Protein 3LYG (pdb70)

CATH classification: 3.10.450.50

Radius of gyration: 13.58 Å; Cα contacts (8 Å, |Δi|>4): 214; chains: 1; bounding box: 40×26×25 Å

Structure (mmCIF, N/CA/C/O backbone):
data_3LYG
#
_entry.id   3LYG
#
_cell.length_a   57.387
_cell.length_b   57.387
_cell.length_c   67.339
_cell.angle_alpha   90.000
_cell.angle_beta   90.000
_cell.angle_gamma   90.000
#
_symmetry.space_group_name_H-M   'P 43 21 2'
#
loop_
_entity.id
_entity.type
_entity.pdbx_description
1 polymer 'NTF2-like protein of unknown function'
2 non-polymer IMIDAZOLE
3 non-polymer 'UNKNOWN LIGAND'
4 non-polymer 'SULFATE ION'
5 non-polymer GLYCEROL
6 water water
#
loop_
_atom_site.group_PDB
_atom_site.id
_atom_site.type_symbol
_atom_site.label_atom_id
_atom_site.label_alt_id
_atom_site.label_comp_id
_atom_site.label_asym_id
_atom_site.label_entity_id
_atom_site.label_seq_id
_atom_site.pdbx_PDB_ins_code
_atom_site.Cartn_x
_atom_site.Cartn_y
_atom_site.Cartn_z
_atom_site.occupancy
_atom_site.B_iso_or_equiv
_atom_site.auth_seq_id
_atom_site.auth_comp_id
_atom_site.auth_asym_id
_atom_site.auth_atom_id
_atom_site.pdbx_PDB_model_num
ATOM 1 N N . GLY A 1 1 ? -6.885 3.662 21.365 1.00 46.02 0 GLY A N 1
ATOM 2 C CA . GLY A 1 1 ? -6.092 4.520 20.431 1.00 43.80 0 GLY A CA 1
ATOM 3 C C . GLY A 1 1 ? -4.760 3.861 20.114 1.00 41.17 0 GLY A C 1
ATOM 4 O O . GLY A 1 1 ? -4.511 2.707 20.489 1.00 39.66 0 GLY A O 1
ATOM 13 N N . ASN A 1 3 ? -0.748 3.149 20.448 1.00 24.68 2 ASN A N 1
ATOM 14 C CA . ASN A 1 3 ? 0.073 2.997 21.646 1.00 20.18 2 ASN A CA 1
ATOM 15 C C . ASN A 1 3 ? 1.143 4.086 21.728 1.00 16.07 2 ASN A C 1
ATOM 16 O O . ASN A 1 3 ? 1.966 4.249 20.822 1.00 17.03 2 ASN A O 1
ATOM 21 N N . LEU A 1 4 ? 1.119 4.834 22.822 1.00 11.58 3 LEU A N 1
ATOM 22 C CA . LEU A 1 4 ? 1.944 6.062 22.924 1.00 10.30 3 LEU A CA 1
ATOM 23 C C . LEU A 1 4 ? 3.414 5.751 23.104 1.00 9.20 3 LEU A C 1
ATOM 24 O O . LEU A 1 4 ? 4.292 6.449 22.557 1.00 10.24 3 LEU A O 1
ATOM 29 N N . ALA A 1 5 ? 3.727 4.696 23.876 1.00 10.19 4 ALA A N 1
ATOM 30 C CA . ALA A 1 5 ? 5.119 4.360 24.092 1.00 11.87 4 ALA A CA 1
ATOM 31 C C . ALA A 1 5 ? 5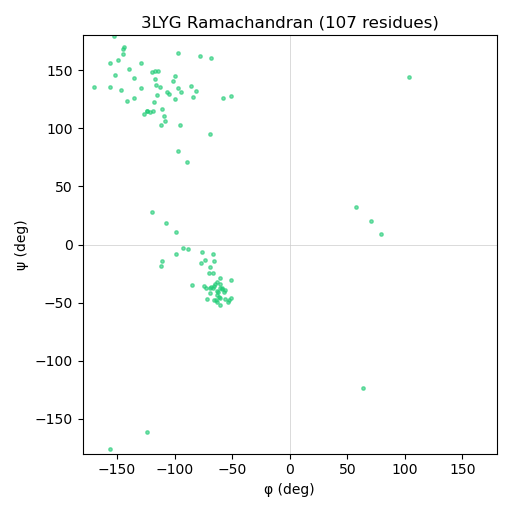.742 3.985 22.772 1.00 12.47 4 ALA A C 1
ATOM 32 O O . ALA A 1 5 ? 6.896 4.318 22.488 1.00 12.38 4 ALA A O 1
ATOM 34 N N . ASN A 1 6 ? 4.995 3.263 21.959 1.00 11.61 5 ASN A N 1
ATOM 35 C CA . ASN A 1 6 ? 5.465 2.902 20.612 1.00 12.30 5 ASN A CA 1
ATOM 36 C C . ASN A 1 6 ? 5.716 4.140 19.741 1.00 9.54 5 ASN A C 1
ATOM 37 O O . ASN A 1 6 ? 6.755 4.252 19.055 1.00 10.52 5 ASN A O 1
ATOM 42 N N . ILE A 1 7 ? 4.793 5.082 19.768 1.00 11.25 6 ILE A N 1
ATOM 43 C CA . ILE A 1 7 ? 5.005 6.330 19.053 1.00 10.66 6 ILE A CA 1
ATOM 44 C C . ILE A 1 7 ? 6.338 6.966 19.449 1.00 10.15 6 ILE A C 1
ATOM 45 O O . ILE A 1 7 ? 7.092 7.419 18.597 1.00 11.11 6 ILE A O 1
ATOM 50 N N . 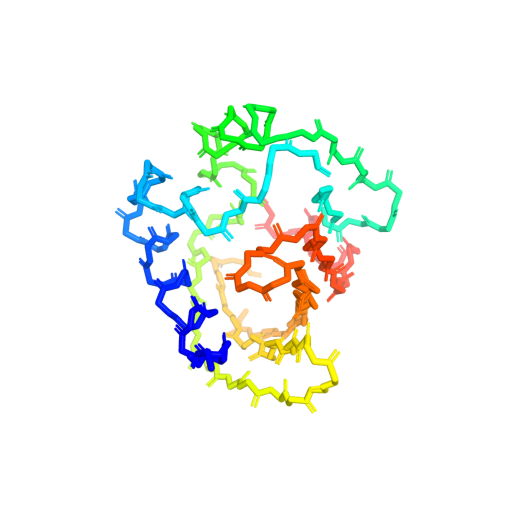VAL A 1 8 ? 6.591 7.039 20.742 1.00 11.07 7 VAL A N 1
ATOM 51 C CA . VAL A 1 8 ? 7.841 7.622 21.243 1.00 9.90 7 VAL A CA 1
ATOM 52 C C . VAL A 1 8 ? 9.067 6.854 20.747 1.00 9.50 7 VAL A C 1
ATOM 53 O O . VAL A 1 8 ? 10.035 7.443 20.209 1.00 10.24 7 VAL A O 1
ATOM 57 N N . GLN A 1 9 ? 9.057 5.540 20.944 1.00 11.67 8 GLN A N 1
ATOM 58 C CA A GLN A 1 9 ? 10.153 4.695 20.456 0.50 11.02 8 GLN A CA 1
ATOM 59 C CA B GLN A 1 9 ? 10.136 4.692 20.473 0.50 12.43 8 GLN A CA 1
ATOM 60 C C . GLN A 1 9 ? 10.482 4.881 19.002 1.00 10.88 8 GLN A C 1
ATOM 61 O O . GLN A 1 9 ? 11.665 5.005 18.619 1.00 12.00 8 GLN A O 1
ATOM 72 N N . ARG A 1 10 ? 9.465 4.844 18.160 1.00 10.77 9 ARG A N 1
ATOM 73 C CA . ARG A 1 10 ? 9.663 4.967 16.728 1.00 12.05 9 ARG A CA 1
ATOM 74 C C . ARG A 1 10 ? 10.208 6.356 16.370 1.00 10.76 9 ARG A C 1
ATOM 75 O O . ARG A 1 10 ? 10.990 6.500 15.438 1.00 11.96 9 ARG A O 1
ATOM 83 N N . GLY A 1 11 ? 9.788 7.372 17.121 1.00 11.67 10 GLY A N 1
A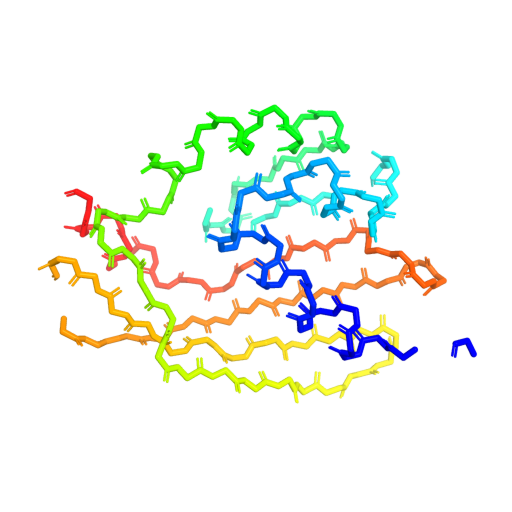TOM 84 C CA . GLY A 1 11 ? 10.292 8.724 16.922 1.00 11.90 10 GLY A CA 1
ATOM 85 C C . GLY A 1 11 ? 11.778 8.875 17.240 1.00 8.99 10 GLY A C 1
ATOM 86 O O . GLY A 1 11 ? 12.455 9.621 16.535 1.00 10.60 10 GLY A O 1
ATOM 87 N N . TRP A 1 12 ? 12.303 8.176 18.256 1.00 9.80 11 TRP A N 1
ATOM 88 C CA . TRP A 1 12 ? 13.747 8.188 18.500 1.00 8.65 11 TRP A CA 1
ATOM 89 C C . TRP A 1 12 ? 14.490 7.631 17.286 1.00 10.80 11 TRP A C 1
ATOM 90 O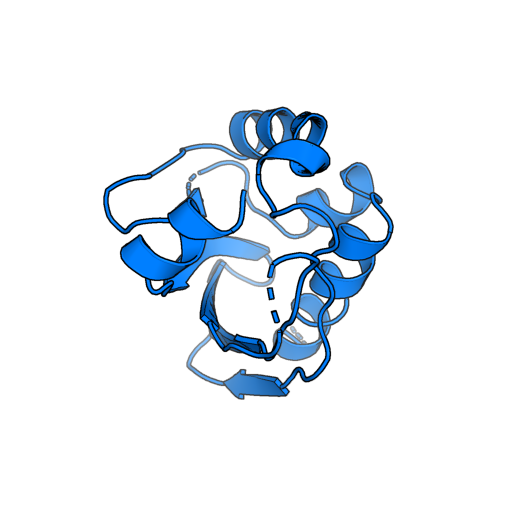 O . TRP A 1 12 ? 15.579 8.082 16.964 1.00 10.83 11 TRP A O 1
ATOM 101 N N . GLU A 1 13 ? 13.907 6.617 16.650 1.00 10.62 12 GLU A N 1
ATOM 102 C CA . GLU A 1 13 ? 14.519 6.008 15.467 1.00 10.62 12 GLU A CA 1
ATOM 103 C C . GLU A 1 13 ? 14.490 6.945 14.254 1.00 11.01 12 GLU A C 1
ATOM 104 O O . GLU A 1 13 ? 15.465 7.067 13.510 1.00 10.27 12 GLU A O 1
ATOM 110 N N . ALA A 1 14 ? 13.377 7.623 14.082 1.00 11.86 13 ALA A N 1
ATOM 111 C CA . ALA A 1 14 ? 13.224 8.594 12.998 1.00 12.19 13 ALA A CA 1
ATOM 112 C C . ALA A 1 14 ? 14.221 9.718 13.186 1.00 9.95 13 ALA A C 1
ATOM 113 O O . ALA A 1 14 ? 14.858 10.198 12.240 1.00 12.69 13 ALA A O 1
ATOM 115 N N . LEU A 1 15 ? 14.348 10.186 14.419 1.00 10.61 14 LEU A N 1
ATOM 116 C CA . LEU A 1 15 ? 15.310 11.231 14.734 1.00 11.14 14 LEU A CA 1
ATOM 117 C C . LEU A 1 15 ? 16.728 10.784 14.419 1.00 12.76 14 LEU A C 1
ATOM 118 O O . LEU A 1 15 ? 17.493 11.480 13.743 1.00 13.70 14 LEU A O 1
ATOM 123 N N . GLY A 1 16 ? 17.069 9.572 14.840 1.00 11.28 15 GLY A N 1
ATOM 124 C CA . GLY A 1 16 ? 18.375 9.028 14.601 1.00 11.01 15 GLY A CA 1
ATOM 125 C C . GLY A 1 16 ? 18.685 8.847 13.130 1.00 11.71 15 GLY A C 1
ATOM 126 O O . GLY A 1 16 ? 19.853 8.978 12.727 1.00 14.15 15 GLY A O 1
ATOM 127 N N . ALA A 1 17 ? 17.648 8.551 12.347 1.00 11.17 16 ALA A N 1
ATOM 128 C CA . ALA A 1 17 ? 17.781 8.314 10.931 1.00 11.64 16 ALA A CA 1
ATOM 129 C C . ALA A 1 17 ? 17.665 9.598 10.106 1.00 13.97 16 ALA A C 1
ATOM 130 O O . ALA A 1 17 ? 17.875 9.564 8.898 1.00 15.09 16 ALA A O 1
ATOM 132 N N . GLY A 1 18 ? 17.381 10.725 10.745 1.00 14.25 17 GLY A N 1
ATOM 133 C CA . GLY A 1 18 ? 17.192 11.981 10.017 1.00 13.74 17 GLY A CA 1
ATOM 134 C C . GLY A 1 18 ? 15.915 12.045 9.198 1.00 14.79 17 GLY A C 1
ATOM 135 O O . GLY A 1 18 ? 15.795 12.892 8.296 1.00 17.59 17 GLY A O 1
ATOM 136 N N . ASP A 1 19 ? 14.931 11.212 9.523 1.00 13.32 18 ASP A N 1
ATOM 137 C CA . ASP A 1 19 ? 13.645 11.164 8.834 1.00 12.58 18 ASP A CA 1
ATOM 138 C C . ASP A 1 19 ? 12.711 12.151 9.512 1.00 14.07 18 ASP A C 1
ATOM 139 O O . ASP A 1 19 ? 11.714 11.795 10.159 1.00 13.25 18 ASP A O 1
ATOM 144 N N . PHE A 1 20 ? 13.025 13.425 9.295 1.00 12.95 19 PHE A N 1
ATOM 145 C CA . PHE A 1 20 ? 12.343 14.487 10.020 1.00 11.46 19 PHE A CA 1
ATOM 146 C C . PHE A 1 20 ? 10.938 14.720 9.517 1.00 12.77 19 PHE A C 1
ATOM 147 O O . PHE A 1 20 ? 10.032 15.032 10.299 1.00 13.80 19 PHE A O 1
ATOM 155 N N . ASP A 1 21 ? 10.740 14.586 8.214 1.00 12.26 20 ASP A N 1
ATOM 156 C CA . ASP A 1 21 ? 9.407 14.676 7.661 1.00 14.68 20 ASP A CA 1
ATOM 157 C C . ASP A 1 21 ? 8.451 13.667 8.277 1.00 17.69 20 ASP A C 1
ATOM 158 O O . ASP A 1 21 ? 7.302 14.008 8.573 1.00 20.03 20 ASP A O 1
ATOM 163 N N . THR A 1 22 ? 8.916 12.441 8.507 1.00 15.43 21 THR A N 1
ATOM 164 C CA . THR A 1 22 ? 8.066 11.435 9.128 1.00 13.49 21 THR A CA 1
ATOM 165 C C . THR A 1 22 ? 7.869 11.766 10.605 1.00 11.31 21 THR A C 1
ATOM 166 O O . THR A 1 22 ? 6.746 11.703 11.130 1.00 14.93 21 THR A O 1
ATOM 170 N N . LEU A 1 23 ? 8.966 12.085 11.258 1.00 12.12 22 LEU A N 1
ATOM 171 C CA . LEU A 1 23 ? 8.943 12.393 12.690 1.00 12.50 22 LEU A CA 1
ATOM 172 C C . LEU A 1 23 ? 7.892 13.434 13.056 1.00 12.96 22 LEU A C 1
ATOM 173 O O . LEU A 1 23 ? 7.141 13.261 14.021 1.00 11.46 22 LEU A O 1
ATOM 178 N N . VAL A 1 24 ? 7.818 14.516 12.289 1.00 12.30 23 VAL A N 1
ATOM 179 C CA . VAL A 1 24 ? 6.963 15.605 12.717 1.00 12.83 23 VAL A CA 1
ATOM 180 C C . VAL A 1 24 ? 5.479 15.290 12.537 1.00 15.16 23 VAL A C 1
ATOM 181 O O . VAL A 1 24 ? 4.669 15.989 13.103 1.00 15.73 23 VAL A O 1
ATOM 185 N N . THR A 1 25 ? 5.124 14.235 11.802 1.00 13.24 24 THR A N 1
ATOM 186 C CA . THR A 1 25 ? 3.716 13.891 11.732 1.00 14.37 24 THR A CA 1
ATOM 187 C C . THR A 1 25 ? 3.125 13.426 13.070 1.00 11.69 24 THR A C 1
ATOM 188 O O . THR A 1 25 ? 1.891 13.402 13.216 1.00 15.60 24 THR A O 1
ATOM 192 N N . ASP A 1 26 ? 3.990 13.105 14.034 1.00 12.55 25 ASP A N 1
ATOM 193 C CA . ASP A 1 26 ? 3.567 12.709 15.374 1.00 13.43 25 ASP A CA 1
ATOM 194 C C . ASP A 1 26 ? 3.110 13.885 16.231 1.00 12.68 25 ASP A C 1
ATOM 195 O O . ASP A 1 26 ? 2.662 13.647 17.344 1.00 15.56 25 ASP A O 1
ATOM 200 N N . TYR A 1 27 ? 3.266 15.129 15.750 1.00 10.40 26 TYR A N 1
ATOM 201 C CA . TYR A 1 27 ? 3.096 16.316 16.574 1.00 9.72 26 TYR A CA 1
ATOM 202 C C . TYR A 1 27 ? 1.944 17.175 16.064 1.00 10.22 26 TYR A C 1
ATOM 203 O O . TYR A 1 27 ? 1.675 17.246 14.857 1.00 10.91 26 TYR A O 1
ATOM 212 N N . VAL A 1 28 ? 1.298 17.862 17.006 1.00 11.14 27 VAL A N 1
ATOM 213 C CA . VAL A 1 28 ? 0.308 18.865 16.641 1.00 10.54 27 VAL A CA 1
ATOM 214 C C . VAL A 1 28 ? 0.968 20.149 16.182 1.00 10.33 27 VAL A C 1
ATOM 215 O O . VAL A 1 28 ? 2.162 20.422 16.441 1.00 11.57 27 VAL A O 1
ATOM 219 N N . GLU A 1 29 ? 0.199 20.973 15.494 1.00 11.42 28 GLU A N 1
ATOM 220 C CA A GLU A 1 29 ? 0.744 22.222 14.958 0.50 11.48 28 GLU A CA 1
ATOM 221 C CA B GLU A 1 29 ? 0.704 22.256 14.968 0.50 12.92 28 GLU A CA 1
ATOM 222 C C . GLU A 1 29 ? 1.208 23.206 16.055 1.00 12.96 28 GLU A C 1
ATOM 223 O O . GLU A 1 29 ? 2.275 23.841 15.906 1.00 13.42 28 GLU A O 1
ATOM 234 N N . LYS A 1 30 ? 0.425 23.316 17.129 1.00 11.52 29 LYS A N 1
ATOM 235 C CA . LYS A 1 30 ? 0.692 24.255 18.218 1.00 14.12 29 LYS A CA 1
ATOM 236 C C . LYS A 1 30 ? 1.448 23.546 19.337 1.00 12.68 29 LYS A C 1
ATOM 237 O O . LYS A 1 30 ? 1.087 23.630 20.522 1.00 18.39 29 LYS A O 1
ATOM 256 N N . ILE A 1 32 ? 4.957 22.586 21.596 1.00 10.24 31 ILE A N 1
ATOM 257 C CA A ILE A 1 32 ? 6.078 23.291 22.221 0.50 9.22 31 ILE A CA 1
ATOM 258 C CA B ILE A 1 32 ? 6.044 23.288 22.300 0.50 10.86 31 ILE A CA 1
ATOM 259 C C . ILE A 1 32 ? 7.175 22.289 22.551 1.00 10.09 31 ILE A C 1
ATOM 260 O O . ILE A 1 32 ? 6.918 21.143 22.921 1.00 10.74 31 ILE A O 1
ATOM 269 N N . PHE A 1 33 ? 8.411 22.726 22.327 1.00 9.90 32 PHE A N 1
ATOM 270 C CA . PHE A 1 33 ? 9.607 21.919 22.444 1.00 12.08 32 PHE A CA 1
ATOM 271 C C . PHE A 1 33 ? 10.491 22.676 23.436 1.00 11.25 32 PHE A C 1
ATOM 272 O O . PHE A 1 33 ? 10.953 23.812 23.124 1.00 9.45 32 PHE A O 1
ATOM 280 N N . ILE A 1 34 ? 10.738 22.065 24.595 1.00 10.24 33 ILE A N 1
ATOM 281 C CA . ILE A 1 34 ? 11.516 22.664 25.686 1.00 10.00 33 ILE A CA 1
ATOM 282 C C . ILE A 1 34 ? 12.815 21.874 25.771 1.00 9.08 33 ILE A C 1
ATOM 283 O O . ILE A 1 34 ? 12.833 20.744 26.206 1.00 9.04 33 ILE A O 1
ATOM 296 N N . PRO A 1 36 ? 17.424 22.645 25.230 1.00 10.13 35 PRO A N 1
ATOM 297 C CA . PRO A 1 36 ? 17.819 21.657 26.258 1.00 8.13 35 PRO A CA 1
ATOM 298 C C . PRO A 1 36 ? 17.486 22.044 27.688 1.00 10.64 35 PRO A C 1
ATOM 299 O O . PRO A 1 36 ? 17.413 21.184 28.534 1.00 13.34 35 PRO A O 1
ATOM 303 N N . GLY A 1 37 ? 17.360 23.340 27.923 1.00 11.81 36 GLY A N 1
ATOM 304 C CA . GLY A 1 37 ? 17.013 23.928 29.213 1.00 10.98 36 GLY A CA 1
ATOM 305 C C . GLY A 1 37 ? 15.537 24.263 29.350 1.00 11.33 36 GLY A C 1
ATOM 306 O O . GLY A 1 37 ? 14.804 24.368 28.358 1.00 11.74 36 GLY A O 1
ATOM 307 N N . GLN A 1 38 ? 15.108 24.493 30.590 1.00 9.97 37 GLN A N 1
ATOM 308 C CA . GLN A 1 38 ? 13.698 24.814 30.860 1.00 12.21 37 GLN A CA 1
ATOM 309 C C . GLN A 1 38 ? 13.292 26.209 30.320 1.00 10.23 37 GLN A C 1
ATOM 310 O O . GLN A 1 38 ? 12.116 26.462 30.066 1.00 12.63 37 GLN A O 1
ATOM 316 N N . ALA A 1 39 ? 14.276 27.063 30.061 1.00 12.23 38 ALA A N 1
ATOM 317 C CA . ALA A 1 39 ? 14.004 28.386 29.550 1.00 11.64 38 ALA A CA 1
ATOM 318 C C . ALA A 1 39 ? 14.059 28.397 28.008 1.00 12.35 38 ALA A C 1
ATOM 319 O O . ALA A 1 39 ? 13.766 29.414 27.383 1.00 13.31 38 ALA A O 1
ATOM 321 N N . ASP A 1 40 ? 14.397 27.255 27.406 1.00 11.15 39 ASP A N 1
ATOM 322 C CA . ASP A 1 40 ? 14.566 27.164 25.957 1.00 10.09 39 ASP A CA 1
ATOM 323 C C . ASP A 1 40 ? 13.251 26.621 25.364 1.00 10.92 39 ASP A C 1
ATOM 324 O O . ASP A 1 40 ? 13.125 25.421 25.124 1.00 11.42 39 ASP A O 1
ATOM 329 N N . VAL A 1 41 ? 12.269 27.495 25.198 1.00 9.74 40 VAL A N 1
ATOM 330 C CA . VAL A 1 41 ? 10.919 27.130 24.811 1.00 9.18 40 VAL A CA 1
ATOM 331 C C . VAL A 1 41 ? 10.653 27.598 23.377 1.00 7.90 40 VAL A C 1
ATOM 332 O O . VAL A 1 41 ? 10.686 28.809 23.098 1.00 10.01 40 VAL A O 1
ATOM 336 N N . LEU A 1 42 ? 10.544 26.633 22.476 1.00 8.83 41 LEU A N 1
ATOM 337 C CA . LEU A 1 42 ? 10.271 26.872 21.070 1.00 9.48 41 LEU A CA 1
ATOM 338 C C . LEU A 1 42 ? 8.804 26.495 20.773 1.00 9.79 41 LEU A C 1
ATOM 339 O O . LEU A 1 42 ? 8.403 25.384 21.053 1.00 9.68 41 LEU A O 1
ATOM 344 N N . LYS A 1 43 ? 8.071 27.395 20.128 1.00 11.02 42 LYS A N 1
ATOM 345 C CA . LYS A 1 43 ? 6.632 27.198 19.825 1.00 11.65 42 LYS A CA 1
ATOM 346 C C . LYS A 1 43 ? 6.434 26.914 18.346 1.00 11.35 42 LYS A C 1
ATOM 347 O O . LYS A 1 43 ? 6.969 27.618 17.473 1.00 12.27 42 LYS A O 1
ATOM 353 N N . GLY A 1 44 ? 5.667 25.868 18.073 1.00 11.89 43 GLY A N 1
ATOM 354 C CA . GLY A 1 44 ? 5.112 25.588 16.772 1.00 10.82 43 GLY A CA 1
ATOM 355 C C . GLY A 1 44 ? 5.838 24.483 16.028 1.00 10.25 43 GLY A C 1
ATOM 356 O O . GLY A 1 44 ? 7.107 24.370 16.075 1.00 9.60 43 GLY A O 1
ATOM 357 N N . ARG A 1 45 ? 5.080 23.687 15.282 1.00 10.43 44 ARG A N 1
ATOM 358 C CA . ARG A 1 45 ? 5.642 22.541 14.568 1.00 10.49 44 ARG A CA 1
ATOM 359 C C . ARG A 1 45 ? 6.572 22.948 13.393 1.00 11.11 44 ARG A C 1
ATOM 360 O O . ARG A 1 45 ? 7.565 22.316 13.121 1.00 12.53 44 ARG A O 1
ATOM 368 N N . GLN A 1 46 ? 6.246 24.007 12.675 1.00 11.44 45 GLN A N 1
ATOM 369 C CA . GLN A 1 46 ? 7.141 24.519 11.628 1.00 10.06 45 GLN A CA 1
ATOM 370 C C . GLN A 1 46 ? 8.474 24.977 12.189 1.00 9.82 45 GLN A C 1
ATOM 371 O O . GLN A 1 46 ? 9.531 24.659 11.630 1.00 10.13 45 GLN A O 1
ATOM 377 N N . ALA A 1 47 ? 8.462 25.654 13.338 1.00 10.52 46 ALA A N 1
ATOM 378 C CA . ALA A 1 47 ? 9.696 26.093 13.981 1.00 10.60 46 ALA A CA 1
ATOM 379 C C . ALA A 1 47 ? 10.531 24.905 14.474 1.00 9.75 46 ALA A C 1
ATOM 380 O O . ALA A 1 47 ? 11.768 24.912 14.407 1.00 9.76 46 ALA A O 1
ATOM 382 N N . PHE A 1 48 ? 9.861 23.877 14.980 1.00 10.19 47 PHE A N 1
ATOM 383 C CA . PHE A 1 48 ? 10.498 22.633 15.369 1.00 9.87 47 PHE A CA 1
ATOM 384 C C . PHE A 1 48 ? 11.124 21.938 14.165 1.00 10.40 47 PHE A C 1
ATOM 385 O O . PHE A 1 48 ? 12.331 21.586 14.191 1.00 12.66 47 PHE A O 1
ATOM 393 N N . ARG A 1 49 ? 10.359 21.796 13.083 1.00 11.69 48 ARG A N 1
ATOM 394 C CA . ARG A 1 4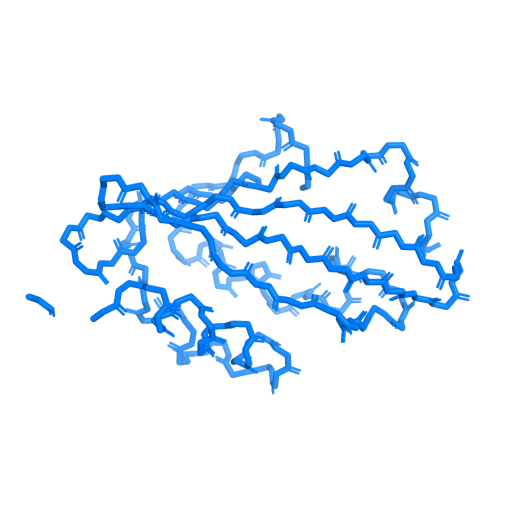9 ? 10.871 21.165 11.879 1.00 8.43 48 ARG A CA 1
ATOM 395 C C . ARG A 1 49 ? 12.088 21.894 11.317 1.00 10.70 48 ARG A C 1
ATOM 396 O O . ARG A 1 49 ? 13.022 21.285 10.807 1.00 10.84 48 ARG A O 1
ATOM 404 N N . SER A 1 50 ? 12.051 23.217 11.421 1.00 9.75 49 SER A N 1
ATOM 405 C CA . SER A 1 50 ? 13.163 24.078 10.991 1.00 10.93 49 SER A CA 1
ATOM 406 C C . SER A 1 50 ? 14.412 23.807 11.831 1.00 9.46 49 SER A C 1
ATOM 407 O O . SER A 1 50 ? 15.504 23.591 11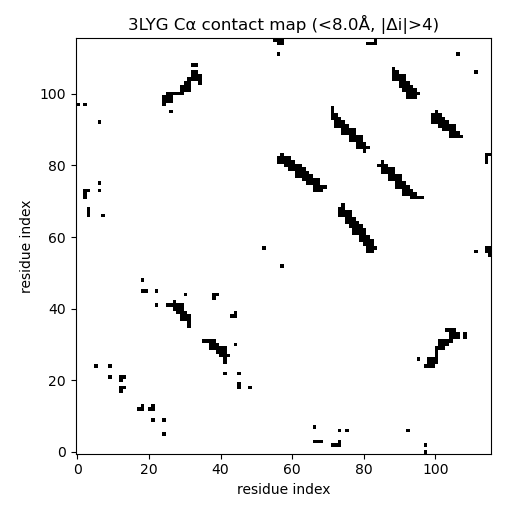.296 1.00 12.18 49 SER A O 1
ATOM 410 N N . ALA A 1 51 ? 14.245 23.761 13.147 1.00 8.49 50 ALA A N 1
ATOM 411 C CA . ALA A 1 51 ? 15.360 23.500 14.038 1.00 10.89 50 ALA A CA 1
ATOM 412 C C . ALA A 1 51 ? 15.999 22.140 13.778 1.00 12.72 50 ALA A C 1
ATOM 413 O O . ALA A 1 51 ? 17.236 22.011 13.805 1.00 12.98 50 ALA A O 1
ATOM 415 N N . LEU A 1 52 ? 15.184 21.163 13.388 1.00 11.41 51 LEU A N 1
ATOM 416 C CA . LEU A 1 52 ? 15.710 19.840 13.061 1.00 11.82 51 LEU A CA 1
ATOM 417 C C . LEU A 1 52 ? 16.721 19.832 11.909 1.00 12.74 51 LEU A C 1
ATOM 418 O O . LEU A 1 52 ? 17.608 18.974 11.860 1.00 13.11 51 LEU A O 1
ATOM 423 N N . ASP A 1 53 ? 16.613 20.787 10.971 1.00 12.25 52 ASP A N 1
ATOM 424 C CA . ASP A 1 53 ? 17.577 20.903 9.909 1.00 12.92 52 ASP A CA 1
ATOM 425 C C . ASP A 1 53 ? 18.958 21.304 10.414 1.00 11.37 52 ASP A C 1
ATOM 426 O O . ASP A 1 53 ? 19.904 21.314 9.639 1.00 15.16 52 ASP A O 1
ATOM 431 N N . ASN A 1 54 ? 19.087 21.663 11.701 1.00 11.90 53 ASN A N 1
ATOM 432 C CA . ASN A 1 54 ? 20.388 21.931 12.301 1.00 13.09 53 ASN A CA 1
ATOM 433 C C . ASN A 1 54 ? 20.679 20.980 13.481 1.00 12.33 53 ASN A C 1
ATOM 434 O O . ASN A 1 54 ? 21.439 21.295 14.370 1.00 16.32 53 ASN A O 1
ATOM 439 N N . LEU A 1 55 ? 20.094 19.782 13.451 1.00 14.27 54 LEU A N 1
ATOM 440 C CA . LEU A 1 55 ? 20.224 18.797 14.532 1.00 16.49 54 LEU A CA 1
ATOM 441 C C . LEU A 1 55 ? 21.647 18.404 14.806 1.00 19.44 54 LEU A C 1
ATOM 442 O O . LEU A 1 55 ? 22.044 18.200 15.975 1.00 16.32 54 LEU A O 1
ATOM 447 N N . GLY A 1 56 ? 22.413 18.280 13.728 1.00 19.96 55 GLY A N 1
ATOM 448 C CA . GLY A 1 56 ? 23.843 17.965 13.825 1.00 19.19 55 GLY A CA 1
ATOM 449 C C . GLY A 1 56 ? 24.576 18.880 14.782 1.00 20.69 55 GLY A C 1
ATOM 450 O O . GLY A 1 56 ? 25.551 18.431 15.399 1.00 22.05 55 GLY A O 1
ATOM 451 N N . GLU A 1 57 ? 24.110 20.124 14.915 1.00 18.55 56 GLU A N 1
ATOM 452 C CA . GLU A 1 57 ? 24.623 21.077 15.920 1.00 21.22 56 GLU A CA 1
ATOM 453 C C . GLU A 1 57 ? 23.833 21.253 17.207 1.00 22.78 56 GLU A C 1
ATOM 454 O O . GLU A 1 57 ? 24.299 21.942 18.117 1.00 24.18 56 GLU A O 1
ATOM 460 N N . ILE A 1 58 ? 22.644 20.669 17.294 1.00 15.62 57 ILE A N 1
ATOM 461 C CA . ILE A 1 58 ? 21.836 20.647 18.495 1.00 11.54 57 ILE A CA 1
ATOM 462 C C . ILE A 1 58 ? 22.183 19.499 19.469 1.00 16.20 57 ILE A C 1
ATOM 463 O O . ILE A 1 58 ? 21.985 19.588 20.708 1.00 19.16 57 ILE A O 1
ATOM 468 N N . LEU A 1 59 ? 22.555 18.370 18.884 1.00 12.35 58 LEU A N 1
ATOM 469 C CA . LEU A 1 59 ? 23.060 17.233 19.636 1.00 12.99 58 LEU A CA 1
ATOM 470 C C . LEU A 1 59 ? 24.573 17.281 19.506 1.00 13.06 58 LEU A C 1
ATOM 471 O O . LEU A 1 59 ? 25.113 17.663 18.458 1.00 14.94 58 LEU A O 1
ATOM 476 N N . PRO A 1 60 ? 25.276 16.879 20.573 1.00 11.97 59 PRO A N 1
ATOM 477 C CA . PRO A 1 60 ? 26.733 16.990 20.551 1.00 13.43 59 PRO A CA 1
ATOM 478 C C . PRO A 1 60 ? 27.411 16.041 19.558 1.00 13.14 59 PRO A C 1
ATOM 479 O O . PRO A 1 60 ? 26.818 15.048 19.141 1.00 13.42 59 PRO A O 1
ATOM 483 N N . PRO A 1 61 ? 28.665 16.355 19.182 1.00 11.98 60 PRO A N 1
ATOM 484 C CA . PRO A 1 61 ? 29.403 15.558 18.220 1.00 14.35 60 PRO A CA 1
ATOM 485 C C . PRO A 1 61 ? 29.521 14.116 18.721 1.00 12.44 60 PRO A C 1
ATOM 486 O O . PRO A 1 61 ? 29.983 13.887 19.855 1.00 13.90 60 PRO A O 1
ATOM 490 N N . GLY A 1 62 ? 29.107 13.175 17.880 1.00 12.48 61 GLY A N 1
ATOM 491 C CA . GLY A 1 62 ? 29.157 11.753 18.215 1.00 14.00 61 GLY A CA 1
ATOM 492 C C . GLY A 1 62 ? 28.026 11.277 19.119 1.00 12.33 61 GLY A C 1
ATOM 493 O O . GLY A 1 62 ? 28.040 10.138 19.593 1.00 12.95 61 GLY A O 1
ATOM 494 N N . PHE A 1 63 ? 27.011 12.111 19.370 1.00 11.85 62 PHE A N 1
ATOM 495 C CA . PHE A 1 63 ? 25.885 11.709 20.209 1.00 12.15 62 PHE A CA 1
ATOM 496 C C . PHE A 1 63 ? 25.284 10.387 19.777 1.00 12.37 62 PHE A C 1
ATOM 497 O O . PHE A 1 63 ? 25.009 10.196 18.603 1.00 11.75 62 PHE A O 1
ATOM 505 N N . GLU A 1 64 ? 25.155 9.456 20.713 1.00 11.64 63 GLU A N 1
ATOM 506 C CA . GLU A 1 64 ? 24.657 8.116 20.405 1.00 11.72 63 GLU A CA 1
ATOM 507 C C . GLU A 1 64 ? 23.869 7.631 21.611 1.00 11.74 63 GLU A C 1
ATOM 508 O O . GLU A 1 64 ? 24.318 7.773 22.747 1.00 13.06 63 GLU A O 1
ATOM 514 N N . ILE A 1 65 ? 22.685 7.085 21.375 1.00 11.66 64 ILE A N 1
ATOM 515 C CA . ILE A 1 65 ? 21.894 6.495 22.439 1.00 9.35 64 ILE A CA 1
ATOM 516 C C . ILE A 1 65 ? 22.342 5.048 22.682 1.00 11.39 64 ILE A C 1
ATOM 517 O O . ILE A 1 65 ? 22.434 4.214 21.749 1.00 13.82 64 ILE A O 1
ATOM 522 N N . THR A 1 66 ? 22.651 4.749 23.935 1.00 11.21 65 THR A N 1
ATOM 523 C CA . THR A 1 66 ? 23.114 3.425 24.322 1.00 12.06 65 THR A CA 1
ATOM 524 C C . THR A 1 66 ? 22.125 2.635 25.166 1.00 11.92 65 THR A C 1
ATOM 525 O O . THR A 1 66 ? 22.293 1.448 25.350 1.00 11.47 65 THR A O 1
ATOM 529 N N . GLY A 1 67 ? 21.109 3.301 25.699 1.00 10.79 66 GLY A N 1
ATOM 530 C CA . GLY A 1 67 ? 20.082 2.671 26.484 1.00 10.90 66 GLY A CA 1
ATOM 531 C C . GLY A 1 67 ? 18.824 3.507 26.300 1.00 12.33 66 GLY A C 1
ATOM 532 O O . GLY A 1 67 ? 18.899 4.748 26.184 1.00 10.87 66 GLY A O 1
ATOM 533 N N . LEU A 1 68 ? 17.673 2.857 26.307 1.00 10.10 67 LEU A N 1
ATOM 534 C CA . LEU A 1 68 ? 16.408 3.534 26.140 1.00 11.52 67 LEU A CA 1
ATOM 535 C C . LEU A 1 68 ? 15.290 2.728 26.753 1.00 11.69 67 LEU A C 1
ATOM 536 O O . LEU A 1 68 ? 15.216 1.502 26.567 1.00 9.06 67 LEU A O 1
ATOM 541 N N . ARG A 1 69 ? 14.426 3.399 27.473 1.00 9.10 68 ARG A N 1
ATOM 542 C CA . ARG A 1 69 ? 13.201 2.782 27.975 1.00 11.03 68 ARG A CA 1
ATOM 543 C C . ARG A 1 69 ? 12.147 3.858 28.235 1.00 10.53 68 ARG A C 1
ATOM 544 O O . ARG A 1 69 ? 12.477 5.055 28.372 1.00 11.61 68 ARG A O 1
ATOM 552 N N . GLN A 1 70 ? 10.890 3.428 28.217 1.00 10.25 69 GLN A N 1
ATOM 553 C CA . GLN A 1 70 ? 9.749 4.311 28.318 1.00 12.10 69 GLN A CA 1
ATOM 554 C C . GLN A 1 70 ? 8.967 4.026 29.605 1.00 13.47 69 GLN A C 1
ATOM 555 O O . GLN A 1 70 ? 8.765 2.856 29.975 1.00 14.02 69 GLN A O 1
ATOM 561 N N . LEU A 1 71 ? 8.558 5.085 30.288 1.00 10.70 70 LEU A N 1
ATOM 562 C CA . LEU A 1 71 ? 7.654 4.989 31.440 1.00 12.20 70 LEU A CA 1
ATOM 563 C C . LEU A 1 71 ? 6.333 5.674 31.070 1.00 13.88 70 LEU A C 1
ATOM 564 O O . LEU A 1 71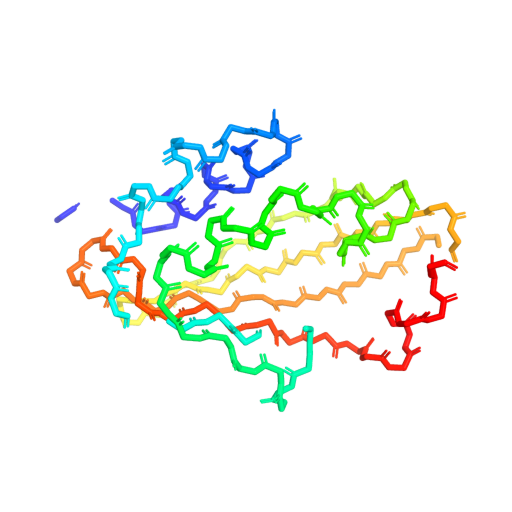 ? 6.296 6.653 30.291 1.00 11.77 70 LEU A O 1
ATOM 569 N N . GLU A 1 72 ? 5.259 5.183 31.653 1.00 16.31 71 GLU A N 1
ATOM 570 C CA . GLU A 1 72 ? 3.910 5.574 31.233 1.00 16.30 71 GLU A CA 1
ATOM 571 C C . GLU A 1 72 ? 3.158 6.363 32.270 1.00 14.99 71 GLU A C 1
ATOM 572 O O . GLU A 1 72 ? 3.203 6.044 33.470 1.00 13.82 71 GLU A O 1
ATOM 578 N N . GLY A 1 73 ? 2.513 7.435 31.812 1.00 12.82 72 GLY A N 1
ATOM 579 C CA . GLY A 1 73 ? 1.586 8.214 32.619 1.00 10.13 72 GLY A CA 1
ATOM 580 C C . GLY A 1 73 ? 0.227 8.293 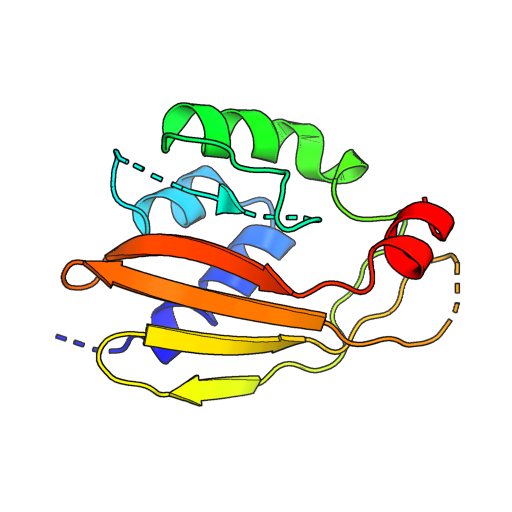31.912 1.00 12.48 72 GLY A C 1
ATOM 581 O O . GLY A 1 73 ? -0.076 7.488 31.042 1.00 13.41 72 GLY A O 1
ATOM 582 N N . GLU A 1 74 ? -0.581 9.268 32.316 1.00 12.32 73 GLU A N 1
ATOM 583 C CA A GLU A 1 74 ? -1.928 9.465 31.744 0.70 11.47 73 GLU A CA 1
ATOM 584 C CA B GLU A 1 74 ? -1.922 9.478 31.750 0.30 11.41 73 GLU A CA 1
ATOM 585 C C . GLU A 1 74 ? -1.820 10.282 30.440 1.00 10.84 73 GLU A C 1
ATOM 586 O O . GLU A 1 74 ? -1.690 11.523 30.450 1.00 12.73 73 GLU A O 1
ATOM 597 N N . ASN A 1 75 ? -1.851 9.573 29.316 1.00 10.61 74 ASN A N 1
ATOM 598 C CA . ASN A 1 75 ? -1.642 10.177 27.995 1.00 8.09 74 ASN A CA 1
ATOM 599 C C . ASN A 1 75 ? -0.320 10.904 27.846 1.00 8.68 74 ASN A C 1
ATOM 600 O O . ASN A 1 75 ? -0.219 11.910 27.145 1.00 9.89 74 ASN A O 1
ATOM 605 N N . GLU A 1 76 ? 0.690 10.390 28.537 1.00 9.50 75 GLU A N 1
ATOM 606 C CA . GLU A 1 76 ? 2.033 10.917 28.435 1.00 10.39 75 GLU A CA 1
ATOM 607 C C . GLU A 1 76 ? 3.036 9.801 28.657 1.00 12.05 75 GLU A C 1
ATOM 608 O O . GLU A 1 76 ? 2.721 8.745 29.238 1.00 10.38 75 GLU A O 1
ATOM 614 N N . ILE A 1 77 ? 4.244 10.037 28.173 1.00 11.73 76 ILE A N 1
ATOM 615 C CA . ILE A 1 77 ? 5.345 9.102 28.233 1.00 10.79 76 ILE A CA 1
ATOM 616 C C . ILE A 1 77 ? 6.612 9.847 28.665 1.00 10.84 76 ILE A C 1
ATOM 617 O O . ILE A 1 77 ? 6.827 11.000 28.252 1.00 9.88 76 ILE A O 1
ATOM 622 N N . VAL A 1 78 ? 7.448 9.188 29.469 1.00 9.62 77 VAL A N 1
ATOM 623 C CA . VAL A 1 78 ? 8.807 9.639 29.748 1.00 9.80 77 VAL A CA 1
ATOM 624 C C . VAL A 1 78 ? 9.794 8.621 29.194 1.00 12.21 77 VAL A C 1
ATOM 625 O O . VAL A 1 78 ? 9.640 7.446 29.428 1.00 12.71 77 VAL A O 1
ATOM 629 N N . SER A 1 79 ? 10.753 9.099 28.418 1.00 9.47 78 SER A N 1
ATOM 630 C CA . SER A 1 79 ? 11.928 8.319 27.996 1.00 8.85 78 SER A CA 1
ATOM 631 C C . SER A 1 79 ? 13.069 8.571 28.939 1.00 9.21 78 SER A C 1
ATOM 632 O O . SER A 1 79 ? 13.416 9.707 29.222 1.00 9.21 78 SER A O 1
ATOM 635 N N . ILE A 1 80 ? 13.698 7.503 29.394 1.00 8.41 79 ILE A N 1
ATOM 636 C CA . ILE A 1 80 ? 15.008 7.628 30.021 1.00 8.96 79 ILE A CA 1
ATOM 637 C C . ILE A 1 80 ? 16.014 7.244 28.952 1.00 11.77 79 ILE A C 1
ATOM 638 O O . ILE A 1 80 ? 15.978 6.122 28.409 1.00 11.14 79 ILE A O 1
ATOM 643 N N . VAL A 1 81 ? 16.956 8.146 28.705 1.00 9.82 80 VAL A N 1
ATOM 644 C CA . VAL A 1 81 ? 17.883 8.026 27.610 1.00 9.45 80 VAL A CA 1
ATOM 645 C C . VAL A 1 81 ? 19.303 7.947 28.163 1.00 12.73 80 VAL A C 1
ATOM 646 O O . VAL A 1 81 ? 19.805 8.900 28.780 1.00 10.71 80 VAL A O 1
ATOM 650 N N . GLU A 1 82 ? 19.953 6.811 27.960 1.00 9.48 81 GLU A N 1
ATOM 651 C CA A GLU A 1 82 ? 21.345 6.667 28.295 0.50 9.25 81 GLU A CA 1
ATOM 652 C CA B GLU A 1 82 ? 21.360 6.679 28.282 0.50 10.05 81 GLU A CA 1
ATOM 653 C C . GLU A 1 82 ? 22.139 6.950 27.013 1.00 10.97 81 GLU A C 1
ATOM 654 O O . GLU A 1 82 ? 21.801 6.441 25.925 1.00 11.39 81 GLU A O 1
ATOM 665 N N . TRP A 1 83 ? 23.179 7.779 27.128 1.00 9.65 82 TRP A N 1
ATOM 666 C CA . TRP A 1 83 ? 23.846 8.281 25.962 1.00 8.39 82 TRP A CA 1
ATOM 667 C C . TRP A 1 83 ? 25.320 8.429 26.181 1.00 10.68 82 TRP A C 1
ATOM 668 O O . TRP A 1 83 ? 25.801 8.393 27.305 1.00 11.38 82 TRP A O 1
ATOM 679 N N . LYS A 1 84 ? 26.008 8.565 25.062 1.00 9.72 83 LYS A N 1
ATOM 680 C CA . LYS A 1 84 ? 27.425 8.911 25.067 1.00 10.73 83 LYS A CA 1
ATOM 681 C C . LYS A 1 84 ? 27.700 9.835 23.874 1.00 10.88 83 LYS A C 1
ATOM 682 O O . LYS A 1 84 ? 26.876 10.001 22.963 1.00 11.67 83 LYS A O 1
ATOM 688 N N . SER A 1 85 ? 28.896 10.405 23.853 1.00 10.38 84 SER A N 1
ATOM 689 C CA . SER A 1 85 ? 29.302 11.223 22.708 1.00 11.55 84 SER A CA 1
ATOM 690 C C . SER A 1 85 ? 30.809 11.269 22.629 1.00 10.50 84 SER A C 1
ATOM 691 O O . SER A 1 85 ? 31.481 10.662 23.448 1.00 11.39 84 SER A O 1
ATOM 694 N N . ASP A 1 86 ? 31.349 12.041 21.678 1.00 10.69 85 ASP A N 1
ATOM 695 C CA . ASP A 1 86 ? 32.806 12.102 21.519 1.00 12.26 85 ASP A CA 1
ATOM 696 C C . ASP A 1 86 ? 33.488 12.517 22.816 1.00 12.21 85 ASP A C 1
ATOM 697 O O . ASP A 1 86 ? 34.579 12.018 23.139 1.00 12.98 85 ASP A O 1
ATOM 702 N N . LYS A 1 87 ? 32.867 13.454 23.535 1.00 11.52 86 LYS A N 1
ATOM 703 C CA A LYS A 1 87 ? 33.453 14.030 24.747 0.50 10.43 86 LYS A CA 1
ATOM 704 C CA B LYS A 1 87 ? 33.438 14.039 24.751 0.50 10.23 86 LYS A CA 1
ATOM 705 C C . LYS A 1 87 ? 32.769 13.539 26.029 1.00 12.02 86 LYS A C 1
ATOM 706 O O . LYS A 1 87 ? 32.985 14.095 27.123 1.00 12.25 86 LYS A O 1
ATOM 725 N N . ILE A 1 89 ? 31.832 9.912 28.107 1.00 9.25 88 ILE A N 1
ATOM 726 C CA A ILE A 1 89 ? 31.884 8.452 28.140 0.50 10.04 88 ILE A CA 1
ATOM 727 C CA B ILE A 1 89 ? 31.892 8.437 28.227 0.50 11.19 88 ILE A CA 1
ATOM 728 C C . ILE A 1 89 ? 30.509 7.845 28.432 1.00 11.37 88 ILE A C 1
ATOM 729 O O . ILE A 1 89 ? 30.189 6.794 27.880 1.00 11.99 88 ILE A O 1
ATOM 738 N N . ALA A 1 90 ? 29.726 8.494 29.271 1.00 8.95 89 ALA A N 1
ATOM 739 C CA . ALA A 1 90 ? 28.351 8.042 29.589 1.00 11.17 89 ALA A CA 1
ATOM 740 C C . ALA A 1 90 ? 27.579 9.060 30.381 1.00 11.95 89 ALA A C 1
ATOM 741 O O . ALA A 1 90 ? 28.095 9.650 31.312 1.00 9.22 89 ALA A O 1
ATOM 743 N N . SER A 1 91 ? 26.317 9.279 29.999 1.00 10.62 90 SER A N 1
ATOM 744 C CA . SER A 1 91 ? 25.442 10.145 30.754 1.00 8.97 90 SER A CA 1
ATOM 745 C C . SER A 1 91 ? 23.998 9.670 30.509 1.00 7.98 90 SER A C 1
ATOM 746 O O . SER A 1 91 ? 23.767 8.657 29.847 1.00 9.44 90 SER A O 1
ATOM 749 N N . GLN A 1 92 ? 23.067 10.363 31.144 1.00 9.01 91 GLN A N 1
ATOM 750 C CA . GLN A 1 92 ? 21.633 10.112 31.032 1.00 10.04 91 GLN A CA 1
ATOM 751 C C . GLN A 1 92 ? 20.902 11.407 30.973 1.00 10.08 91 GLN A C 1
ATOM 752 O O . GLN A 1 92 ? 21.347 12.446 31.534 1.00 10.64 91 GLN A O 1
ATOM 758 N N . LEU A 1 93 ? 19.747 11.371 30.293 1.00 9.87 92 LEU A N 1
ATOM 759 C CA . LEU A 1 93 ? 18.815 12.480 30.316 1.00 9.08 92 LEU A CA 1
ATOM 760 C C . LEU A 1 93 ? 17.413 11.874 30.261 1.00 10.74 92 LEU A C 1
ATOM 761 O O . LEU A 1 93 ? 17.242 10.676 30.029 1.00 9.34 92 LEU A O 1
ATOM 766 N N . SER A 1 94 ? 16.415 12.691 30.504 1.00 9.95 93 SER A N 1
ATOM 767 C CA . SER A 1 94 ? 15.049 12.219 30.311 1.00 9.46 93 SER A CA 1
ATOM 768 C C . SER A 1 94 ? 14.260 13.182 29.447 1.00 8.69 93 SER A C 1
ATOM 769 O O . SER A 1 94 ? 14.563 14.395 29.374 1.00 8.77 93 SER A O 1
ATOM 772 N N . VAL A 1 95 ? 13.209 12.665 28.788 1.00 8.51 94 VAL A N 1
ATOM 773 C CA . VAL A 1 95 ? 12.334 13.466 27.934 1.00 8.47 94 VAL A CA 1
ATOM 774 C C . VAL A 1 95 ? 10.861 13.094 28.223 1.00 8.22 94 VAL A C 1
ATOM 775 O O . VAL A 1 95 ? 10.489 11.922 28.205 1.00 9.47 94 VAL A O 1
ATOM 779 N N . LEU A 1 96 ? 10.059 14.097 28.525 1.00 8.62 95 LEU A N 1
ATOM 780 C CA . LEU A 1 96 ? 8.612 13.932 28.686 1.00 8.11 95 LEU A CA 1
ATOM 781 C C . LEU A 1 96 ? 7.899 14.318 27.388 1.00 9.52 95 LEU A C 1
ATOM 782 O O . LEU A 1 96 ? 8.180 15.376 26.785 1.00 9.63 95 LEU A O 1
ATOM 787 N N . PHE A 1 97 ? 6.954 13.469 27.003 1.00 9.16 96 PHE A N 1
ATOM 788 C CA . PHE A 1 97 ? 6.108 13.695 25.847 1.00 9.17 96 PHE A CA 1
ATOM 789 C C . PHE A 1 97 ? 4.641 13.648 26.305 1.00 9.86 96 PHE A C 1
ATOM 790 O O . PHE A 1 97 ? 4.175 12.593 26.759 1.00 8.96 96 PHE A O 1
ATOM 798 N N . LYS A 1 98 ? 3.945 14.790 26.201 1.00 10.05 97 LYS A N 1
ATOM 799 C CA . LYS A 1 98 ? 2.506 14.854 26.513 1.00 8.28 97 LYS A CA 1
ATOM 800 C C . LYS A 1 98 ? 1.710 14.842 25.217 1.00 9.48 97 LYS A C 1
ATOM 801 O O . LYS A 1 98 ? 2.098 15.502 24.260 1.00 9.05 97 LYS A O 1
ATOM 807 N N . PHE A 1 99 ? 0.587 14.133 25.185 1.00 9.73 98 PHE A N 1
ATOM 808 C CA . PHE A 1 99 ? -0.166 13.911 23.976 1.00 8.72 98 PHE A CA 1
ATOM 809 C C . PHE A 1 99 ? -1.568 14.512 24.046 1.00 11.65 98 PHE A C 1
ATOM 810 O O . PHE A 1 99 ? -2.203 14.554 25.113 1.00 11.02 98 PHE A O 1
ATOM 818 N N . GLU A 1 100 ? -1.971 15.034 22.901 1.00 10.46 99 GLU A N 1
ATOM 819 C CA . GLU A 1 100 ? -3.302 15.521 22.654 1.00 10.77 99 GLU A CA 1
ATOM 820 C C . GLU A 1 100 ? -3.855 14.489 21.723 1.00 11.20 99 GLU A C 1
ATOM 821 O O . GLU A 1 100 ? -3.441 14.381 20.559 1.00 9.48 99 GLU A O 1
ATOM 827 N N . GLY A 1 101 ? -4.748 13.661 22.239 1.00 11.67 100 GLY A N 1
ATOM 828 C CA . GLY A 1 101 ? -5.148 12.470 21.508 1.00 14.97 100 GLY A CA 1
ATOM 829 C C . GLY A 1 101 ? -3.914 11.576 21.363 1.00 14.52 100 GLY A C 1
ATOM 830 O O . GLY A 1 101 ? -3.262 11.226 22.359 1.00 13.50 100 GLY A O 1
ATOM 831 N N . ASP A 1 102 ? -3.567 11.240 20.128 1.00 11.71 101 ASP A N 1
ATOM 832 C CA . ASP A 1 102 ? -2.408 10.415 19.853 1.00 11.70 101 ASP A CA 1
ATOM 833 C C . ASP A 1 102 ? -1.240 11.222 19.237 1.00 13.25 101 ASP A C 1
ATOM 834 O O . ASP A 1 102 ? -0.309 10.636 18.675 1.00 14.01 101 ASP A O 1
ATOM 839 N N . GLN A 1 103 ? -1.263 12.555 19.386 1.00 12.67 102 GLN A N 1
ATOM 840 C CA . GLN A 1 103 ? -0.181 13.410 18.884 1.00 11.35 102 GLN A CA 1
ATOM 841 C C . GLN A 1 103 ? 0.470 14.190 20.005 1.00 9.81 102 GLN A C 1
ATOM 842 O O . GLN A 1 103 ? -0.176 14.554 21.003 1.00 12.06 102 GLN A O 1
ATOM 848 N N . ILE A 1 104 ? 1.774 14.453 19.842 1.00 10.01 103 ILE A N 1
ATOM 849 C CA . ILE A 1 104 ? 2.520 15.072 20.906 1.00 9.28 103 ILE A CA 1
ATOM 850 C C . ILE A 1 104 ? 2.241 16.587 20.819 1.00 8.97 103 ILE A C 1
ATOM 851 O O . ILE A 1 104 ? 2.299 17.152 19.717 1.00 11.26 103 ILE A O 1
ATOM 856 N N . TYR A 1 105 ? 1.917 17.223 21.944 1.00 9.11 104 TYR A N 1
ATOM 857 C CA . TYR A 1 105 ? 1.793 18.696 22.010 1.00 8.82 104 TYR A CA 1
ATOM 858 C C . TYR A 1 105 ? 2.893 19.375 22.859 1.00 8.71 104 TYR A C 1
ATOM 859 O O . TYR A 1 105 ? 3.136 20.576 22.696 1.00 11.44 104 TYR A O 1
ATOM 868 N N . GLU A 1 106 ? 3.563 18.621 23.720 1.00 9.05 105 GLU A N 1
ATOM 869 C CA . GLU A 1 106 ? 4.645 19.127 24.559 1.00 10.12 105 GLU A CA 1
ATOM 870 C C . GLU A 1 106 ? 5.732 18.096 24.648 1.00 11.27 105 GLU A C 1
ATOM 871 O O . GLU A 1 106 ? 5.477 16.942 25.072 1.00 11.73 105 GLU A O 1
ATOM 877 N N . GLU A 1 107 ? 6.944 18.506 24.254 1.00 10.20 106 GLU A N 1
ATOM 878 C CA . GLU A 1 107 ? 8.129 17.676 24.367 1.00 11.32 106 GLU A CA 1
ATOM 879 C C . GLU A 1 107 ? 9.108 18.465 25.236 1.00 10.83 106 GLU A C 1
ATOM 880 O O . GLU A 1 107 ? 9.532 19.552 24.853 1.00 11.39 106 GLU A O 1
ATOM 886 N N . ARG A 1 108 ? 9.394 17.935 26.411 1.00 8.98 107 ARG A N 1
ATOM 887 C CA . ARG A 1 108 ? 10.156 18.660 27.458 1.00 8.72 107 ARG A CA 1
ATOM 888 C C . ARG A 1 108 ? 11.335 17.802 27.896 1.00 8.32 107 ARG A C 1
ATOM 889 O O . ARG A 1 108 ? 11.146 16.724 28.501 1.00 10.11 107 ARG A O 1
ATOM 897 N N . TRP A 1 109 ? 12.537 18.254 27.577 1.00 9.44 108 TRP A N 1
ATOM 898 C CA . TRP A 1 109 ? 13.773 17.586 27.937 1.00 7.78 108 TRP A CA 1
ATOM 899 C C . TRP A 1 109 ? 14.205 18.017 29.343 1.00 10.64 108 TRP A C 1
ATOM 900 O O . TRP A 1 109 ? 14.121 19.190 29.685 1.00 11.58 108 TRP A O 1
ATOM 911 N N . PHE A 1 110 ? 14.636 17.044 30.145 1.00 11.16 109 PHE A N 1
ATOM 912 C CA . PHE A 1 110 ? 15.260 17.278 31.435 1.00 10.46 109 PHE A CA 1
ATOM 913 C C . PHE A 1 110 ? 16.732 16.869 31.330 1.00 10.05 109 PHE A C 1
ATOM 914 O O . PHE A 1 110 ? 17.063 15.670 31.293 1.00 11.00 109 PHE A O 1
ATOM 922 N N . VAL A 1 111 ? 17.569 17.874 31.214 1.00 10.69 110 VAL A N 1
ATOM 923 C CA . VAL A 1 111 ? 18.998 17.710 30.815 1.00 10.38 110 VAL A CA 1
ATOM 924 C C . VAL A 1 111 ? 19.845 18.467 31.844 1.00 11.55 110 VAL A C 1
ATOM 925 O O . VAL A 1 111 ? 19.552 19.619 32.173 1.00 10.56 110 VAL A O 1
ATOM 929 N N . ASP A 1 112 ? 20.928 17.824 32.303 1.00 10.09 111 ASP A N 1
ATOM 930 C CA . ASP A 1 112 ? 22.004 18.541 33.021 1.00 9.93 111 ASP A CA 1
ATOM 931 C C . ASP A 1 112 ? 22.697 19.410 31.998 1.00 8.55 111 ASP A C 1
ATOM 932 O O . ASP A 1 112 ? 23.590 18.972 31.239 1.00 10.66 111 ASP A O 1
ATOM 937 N N . THR A 1 113 ? 22.248 20.665 31.960 1.00 9.86 112 THR A N 1
ATOM 938 C CA . THR A 1 113 ? 22.665 21.639 30.970 1.00 8.90 112 THR A CA 1
ATOM 939 C C . THR A 1 113 ? 24.128 22.066 31.115 1.00 9.78 112 THR A C 1
ATOM 940 O O . THR A 1 113 ? 24.785 22.368 30.098 1.00 9.91 112 THR A O 1
ATOM 944 N N . GLU A 1 114 ? 24.650 22.187 32.342 1.00 8.14 113 GLU A N 1
ATOM 945 C CA . GLU A 1 114 ? 26.085 22.439 32.508 1.00 7.87 113 GLU A CA 1
ATOM 946 C C . GLU A 1 114 ? 26.917 21.387 31.828 1.00 10.40 113 GLU A C 1
ATOM 947 O O . GLU A 1 114 ? 27.883 21.674 31.114 1.00 10.18 113 GLU A O 1
ATOM 953 N N . GLN A 1 115 ? 26.554 20.126 32.046 1.00 9.97 114 GLN A N 1
ATOM 954 C CA . GLN A 1 115 ? 27.244 19.035 31.378 1.00 8.00 114 GLN A CA 1
ATOM 955 C C . GLN A 1 115 ? 27.018 19.058 29.867 1.00 10.37 114 GLN A C 1
ATOM 956 O O . GLN A 1 115 ? 27.958 18.919 29.065 1.00 10.72 114 GLN A O 1
ATOM 962 N N . TRP A 1 116 ? 25.765 19.204 29.477 1.00 9.99 115 TRP A N 1
ATOM 963 C CA . TRP A 1 116 ? 25.400 19.150 28.054 1.00 10.44 115 TRP A CA 1
ATOM 964 C C . TRP A 1 116 ? 26.225 20.124 27.223 1.00 10.96 115 TRP A C 1
ATOM 965 O O . TRP A 1 116 ? 26.809 19.752 26.196 1.00 12.51 115 TRP A O 1
ATOM 976 N N . LYS A 1 117 ? 26.287 21.373 27.677 1.00 12.74 116 LYS A N 1
ATOM 977 C CA . LYS A 1 117 ? 26.931 22.417 26.907 1.00 14.70 116 LYS A CA 1
ATOM 978 C C . LYS A 1 117 ? 28.441 22.179 26.779 1.00 13.20 116 LYS A C 1
ATOM 979 O O . LYS A 1 117 ? 29.060 22.573 25.794 1.00 15.70 116 LYS A O 1
ATOM 985 N N . SER A 1 118 ? 29.005 21.437 27.722 1.00 12.45 117 SER A N 1
ATOM 986 C CA . SER A 1 118 ? 30.433 21.215 27.704 1.00 11.16 117 SER A CA 1
ATOM 987 C C . SER A 1 118 ? 30.905 20.200 26.682 1.00 11.21 117 SER A C 1
ATOM 988 O O . SER A 1 118 ? 32.109 20.120 26.454 1.00 11.87 117 SER A O 1
ATOM 991 N N . VAL A 1 119 ? 30.005 19.388 26.128 1.00 11.42 118 VAL A N 1
ATOM 992 C CA . VAL A 1 119 ? 30.412 18.319 25.234 1.00 10.89 118 VAL A CA 1
ATOM 993 C C . VAL A 1 119 ? 30.262 18.661 23.759 1.00 11.77 118 VAL A C 1
ATOM 994 O O . VAL A 1 119 ? 30.479 17.809 22.907 1.00 12.02 118 VAL A O 1
ATOM 998 N N . PHE A 1 120 ? 30.007 19.926 23.474 1.00 14.61 119 PHE A N 1
ATOM 999 C CA . PHE A 1 120 ? 29.980 20.370 22.076 1.00 18.84 119 PHE A CA 1
ATOM 1000 C C . PHE A 1 120 ? 31.354 20.731 21.583 1.00 22.81 119 PHE A C 1
ATOM 1001 O O . PHE A 1 120 ? 32.299 20.935 22.360 1.00 25.40 119 PHE A O 1
#

Solvent-accessible surface area: 6740 Å² total

Organism: Colwellia psychrerythraea (strain 34H / ATCC BAA-681) (NCBI:txid167879)

Sequence (116 aa):
GNLANIVQQRGWEALGAGDFDTLVTDYVEEKIIFIPGQADVLKGRQAFRSALDNLGEILPPGFEITGLRQLEGEENEIVSIVEEWKSDKKIIASQLSVLFKFEGDQIYEERWFVDTEQWKSVF

InterPro domains:
  IPR032710 NTF2-like domain superfamily [SSF54427] (2-115)
  IPR037401 SnoaL-like domain [PF12680] (7-105)

Secondary structure (DSSP, 8-state):
--HHHHHHHHHHHHHHT-HHHHGGGB----B---TT--B-SHHHHHHHHTTHHHHSPTT-EEEEEEEEE-SSEEEEEEEEE-----EEEEEEEEEETTEEEEEEEE--HHHHHHT-

Nearest PDB structures (foldseek):
  3lyg-assembly1_A-2  TM=1.002E+00  e=6.004E-21  Colwellia psychrerythraea 34H
  4kvh-assembly1_A-2  TM=8.080E-01  e=1.417E-05  Halomicrobium mukohataei DSM 12286
  5trv-assembly1_A  TM=7.624E-01  e=1.690E-05  synthetic construct
  4u13-assembly1_B  TM=8.121E-01  e=9.805E-05  Sinorhizobium meliloti 1021
  1vzz-assembly1_A  TM=7.589E-01  e=5.457E-05  Pseudomonas putida

B-factor: mean 15.58, std 8.06, range [4.54, 60.62]

Foldseek 3Di:
DDQQVLVVVLVVCLVVLVLVVNLVQADQFWEALDNVRIDTGSVRVSVVSVVVCVVAFAAKDWDDWDWDDDDQKIKIWTWIDHPQGIDIWMWIFHDDVRHTNYIHIGDPVVVRVVRD